Protein AF-A0A4Y8ZWE8-F1 (afdb_monomer_lite)

Sequence (141 aa):
MRASAAELTSARTVDRGRERYLRAIGPHRKTFLDDQVKLNDPGASLFLINTLARDGWNGLLHYYEAEVWRLRGRRGDDAAAANAYAAAIAFPDAPPEAWRAHGYALLRSGRREEGRAALGRYLALAPTAPDAAMVRHTLSQ

Secondary structure (DSSP, 8-state):
----GGGG---------HHHHHHHHGGGHHHHHHHHHHTT-HHHHHHHHHHHGGG---HHHHHHHHHHHHHH--TTHHHHHHHHHHHHTTSTT--HHHHHHHHHHHHHTT-HHHHHHHHHHHHHH-TT-TTHHHHHHHTT-

Organism: NCBI:txid2555898

InterPro domains:
  IPR011990 Tetratricopeptide-like helical domain superfamily [G3DSA:1.25.40.10] (4-137)
  IPR011990 Tetratricopeptide-like helical domain superfamily [SSF48452] (68-134)

Structure (mmCIF, N/CA/C/O backbone):
data_AF-A0A4Y8ZWE8-F1
#
_entry.id   AF-A0A4Y8ZWE8-F1
#
loop_
_atom_site.group_PDB
_atom_site.id
_atom_site.type_symbol
_atom_site.label_atom_id
_atom_site.label_alt_id
_atom_site.label_comp_id
_atom_site.label_asym_id
_atom_site.label_entity_id
_atom_site.label_seq_id
_atom_site.pdbx_PDB_ins_code
_atom_site.Cartn_x
_atom_site.Cartn_y
_atom_site.Cartn_z
_atom_site.occupancy
_atom_site.B_iso_or_equiv
_atom_site.auth_seq_id
_atom_site.auth_comp_id
_atom_site.auth_asym_id
_atom_site.auth_atom_id
_atom_site.pdbx_PDB_model_num
ATOM 1 N N . MET A 1 1 ? 34.411 -15.498 -51.111 1.00 43.12 1 MET A N 1
ATOM 2 C CA . MET A 1 1 ? 33.617 -16.433 -50.287 1.00 43.12 1 MET A CA 1
ATOM 3 C C . MET A 1 1 ? 32.679 -15.596 -49.417 1.00 43.12 1 MET A C 1
ATOM 5 O O . MET A 1 1 ? 33.118 -15.054 -48.415 1.00 43.12 1 MET A O 1
ATOM 9 N N . ARG A 1 2 ? 31.446 -15.332 -49.877 1.00 45.47 2 ARG A N 1
ATOM 10 C CA . ARG A 1 2 ? 30.445 -14.562 -49.115 1.00 45.47 2 ARG A CA 1
ATOM 11 C C . ARG A 1 2 ? 29.604 -15.560 -48.324 1.00 45.47 2 ARG A C 1
ATOM 13 O O . ARG A 1 2 ? 28.763 -16.223 -48.917 1.00 45.47 2 ARG A O 1
ATOM 20 N N . ALA A 1 3 ? 29.862 -15.687 -47.026 1.00 42.28 3 ALA A N 1
ATOM 21 C CA . ALA A 1 3 ? 28.913 -16.332 -46.129 1.00 42.28 3 ALA A CA 1
ATOM 22 C C . ALA A 1 3 ? 27.659 -15.447 -46.059 1.00 42.28 3 ALA A C 1
ATOM 24 O O . ALA A 1 3 ? 27.759 -14.232 -45.869 1.00 42.28 3 ALA A O 1
ATOM 25 N N . SER A 1 4 ? 26.495 -16.038 -46.315 1.00 48.12 4 SER A N 1
ATOM 26 C CA . SER A 1 4 ? 25.213 -15.339 -46.298 1.00 48.12 4 SER A CA 1
ATOM 27 C C . SER A 1 4 ? 24.820 -15.038 -44.852 1.00 48.12 4 SER A C 1
ATOM 29 O O . SER A 1 4 ? 24.896 -15.910 -43.990 1.00 48.12 4 SER A O 1
ATOM 31 N N . ALA A 1 5 ? 24.341 -13.820 -44.590 1.00 48.41 5 ALA A N 1
ATOM 32 C CA . ALA A 1 5 ? 23.855 -13.362 -43.282 1.00 48.41 5 ALA A CA 1
ATOM 33 C C . ALA A 1 5 ? 22.685 -14.198 -42.706 1.00 48.41 5 ALA A C 1
ATOM 35 O O . ALA A 1 5 ? 22.253 -13.961 -41.580 1.00 48.41 5 ALA A O 1
ATOM 36 N N . ALA A 1 6 ? 22.190 -15.184 -43.458 1.00 50.34 6 ALA A N 1
ATOM 37 C CA . ALA A 1 6 ? 21.163 -16.132 -43.045 1.00 50.34 6 ALA A CA 1
ATOM 38 C C . ALA A 1 6 ? 21.670 -17.246 -42.102 1.00 50.34 6 ALA A C 1
ATOM 40 O O . ALA A 1 6 ? 20.859 -17.881 -41.439 1.00 50.34 6 ALA A O 1
ATOM 41 N N . GLU A 1 7 ? 22.983 -17.479 -41.988 1.00 45.91 7 GLU A N 1
ATOM 42 C CA . GLU A 1 7 ? 23.522 -18.561 -41.134 1.00 45.91 7 GLU A CA 1
ATOM 43 C C . GLU A 1 7 ? 23.754 -18.144 -39.667 1.00 45.91 7 GLU A C 1
ATOM 45 O O . GLU A 1 7 ? 24.030 -18.981 -38.811 1.00 45.91 7 GLU A O 1
ATOM 50 N N . LEU A 1 8 ? 23.589 -16.857 -39.336 1.00 50.72 8 LEU A N 1
ATOM 51 C CA . LEU A 1 8 ? 23.764 -16.328 -37.973 1.00 50.72 8 LEU A CA 1
ATOM 52 C C . LEU A 1 8 ? 22.471 -16.278 -37.148 1.00 50.72 8 LEU A C 1
ATOM 54 O O . LEU A 1 8 ? 22.505 -15.918 -35.974 1.00 50.72 8 LEU A O 1
ATOM 58 N N . THR A 1 9 ? 21.332 -16.667 -37.721 1.00 48.69 9 THR A N 1
ATOM 59 C CA . THR A 1 9 ? 20.046 -16.759 -37.013 1.00 48.69 9 THR A CA 1
ATOM 60 C C . THR A 1 9 ? 19.767 -18.190 -36.559 1.00 48.69 9 THR A C 1
ATOM 62 O O . THR A 1 9 ? 18.670 -18.715 -36.728 1.00 48.69 9 THR A O 1
ATOM 65 N N . SER A 1 10 ? 20.736 -18.830 -35.892 1.00 50.12 10 SER A N 1
ATOM 66 C CA . SER A 1 10 ? 20.312 -19.805 -34.889 1.00 50.12 10 SER A CA 1
ATOM 67 C C . SER A 1 10 ? 19.628 -18.986 -33.800 1.00 50.12 10 SER A C 1
ATOM 69 O O . SER A 1 10 ? 20.242 -18.136 -33.153 1.00 50.12 10 SER A O 1
ATOM 71 N N . ALA A 1 11 ? 18.312 -19.148 -33.681 1.00 51.12 11 ALA A N 1
ATOM 72 C CA . ALA A 1 11 ? 17.508 -18.583 -32.612 1.00 51.12 11 ALA A CA 1
ATOM 73 C C . ALA A 1 11 ? 17.939 -19.227 -31.288 1.00 51.12 11 ALA A C 1
ATOM 75 O O . ALA A 1 11 ? 17.238 -20.039 -30.694 1.00 51.12 11 ALA A O 1
ATOM 76 N N . ARG A 1 12 ? 19.142 -18.884 -30.832 1.00 56.38 12 ARG A N 1
ATOM 77 C CA . ARG A 1 12 ? 19.562 -19.073 -29.462 1.00 56.38 12 ARG A CA 1
ATOM 78 C C . ARG A 1 12 ? 18.650 -18.144 -28.686 1.00 56.38 12 ARG A C 1
ATOM 80 O O . ARG A 1 12 ? 18.802 -16.928 -28.759 1.00 56.38 12 ARG A O 1
ATOM 87 N N . THR A 1 13 ? 17.643 -18.705 -28.030 1.00 58.56 13 THR A N 1
ATOM 88 C CA . THR A 1 13 ? 16.844 -18.014 -27.024 1.00 58.56 13 THR A CA 1
ATOM 89 C C . THR A 1 13 ? 17.836 -17.441 -26.024 1.00 58.56 13 THR A C 1
ATOM 91 O O . THR A 1 13 ? 18.376 -18.148 -25.177 1.00 58.56 13 THR A O 1
ATOM 94 N N . VAL A 1 14 ? 18.190 -16.170 -26.211 1.00 62.69 14 VAL A N 1
ATOM 95 C CA . VAL A 1 14 ? 19.088 -15.464 -25.311 1.00 62.69 14 VAL A CA 1
ATOM 96 C C . VAL A 1 14 ? 18.320 -15.357 -24.009 1.00 62.69 14 VAL A C 1
ATOM 98 O O . VAL A 1 14 ? 17.396 -14.550 -23.902 1.00 62.69 14 VAL A O 1
ATOM 101 N N . ASP A 1 15 ? 18.666 -16.203 -23.041 1.00 67.50 15 ASP A N 1
ATOM 102 C CA . ASP A 1 15 ? 18.235 -16.025 -21.664 1.00 67.50 15 ASP A CA 1
ATOM 103 C C . ASP A 1 15 ? 18.723 -14.644 -21.219 1.00 67.50 15 ASP A C 1
ATOM 105 O O . ASP A 1 15 ? 19.902 -14.424 -20.937 1.00 67.50 15 ASP A O 1
ATOM 109 N N . ARG A 1 16 ? 17.802 -13.678 -21.201 1.00 76.69 16 ARG A N 1
ATOM 110 C CA . ARG A 1 16 ? 18.080 -12.304 -20.773 1.00 76.69 16 ARG A CA 1
ATOM 111 C C . ARG A 1 16 ? 18.291 -12.209 -19.258 1.00 76.69 16 ARG A C 1
ATOM 113 O O . ARG A 1 16 ? 18.422 -11.108 -18.734 1.00 76.69 16 ARG A O 1
ATOM 120 N N . GLY A 1 17 ? 18.295 -13.333 -18.536 1.00 86.81 17 GLY A N 1
ATOM 121 C CA . GLY A 1 17 ? 18.528 -13.403 -17.101 1.00 86.81 17 GLY A CA 1
ATOM 122 C C . GLY A 1 17 ? 17.426 -12.742 -16.277 1.00 86.81 17 GLY A C 1
ATOM 123 O O . GLY A 1 17 ? 17.669 -12.402 -15.121 1.00 86.81 17 GLY A O 1
ATOM 124 N N . ARG A 1 18 ? 16.228 -12.533 -16.846 1.00 85.56 18 ARG A N 1
ATOM 125 C CA . ARG A 1 18 ? 15.131 -11.791 -16.200 1.00 85.56 18 ARG A CA 1
ATOM 126 C C . ARG A 1 18 ? 14.730 -12.425 -14.874 1.00 85.56 18 ARG A C 1
ATOM 128 O O . ARG A 1 18 ? 14.611 -11.724 -13.878 1.00 85.56 18 ARG A O 1
ATOM 135 N N . GLU A 1 19 ? 14.561 -13.742 -14.837 1.00 88.00 19 GLU A N 1
ATOM 136 C CA . GLU A 1 19 ? 14.197 -14.451 -13.606 1.00 88.00 19 GLU A CA 1
ATOM 137 C C . GLU A 1 19 ? 15.288 -14.344 -12.539 1.00 88.00 19 GLU A C 1
ATOM 139 O O . GLU A 1 19 ? 14.992 -14.080 -11.373 1.00 88.00 19 GLU A O 1
ATOM 144 N N . ARG A 1 20 ? 16.561 -14.473 -12.942 1.00 91.94 20 ARG A N 1
ATOM 145 C CA . ARG A 1 20 ? 17.715 -14.287 -12.051 1.00 91.94 20 ARG A CA 1
ATOM 146 C C . ARG A 1 20 ? 17.741 -12.871 -11.476 1.00 91.94 20 ARG A C 1
ATOM 148 O O . ARG A 1 20 ? 17.926 -12.709 -10.274 1.00 91.94 20 ARG A O 1
ATOM 155 N N . TYR A 1 21 ? 17.514 -11.864 -12.317 1.00 90.50 21 TYR A N 1
ATOM 156 C CA . TYR A 1 21 ? 17.415 -10.465 -11.906 1.00 90.50 21 TYR A CA 1
ATOM 157 C C . TYR A 1 21 ? 16.256 -10.239 -10.928 1.00 90.50 21 TYR A C 1
ATOM 159 O O . TYR A 1 21 ? 16.463 -9.681 -9.853 1.00 90.50 21 TYR A O 1
ATOM 167 N N . LEU A 1 22 ? 15.050 -10.713 -11.255 1.00 88.88 22 LEU A N 1
ATOM 168 C CA . LEU A 1 22 ? 13.872 -10.551 -10.403 1.00 88.88 22 LEU A CA 1
ATOM 169 C C . LEU A 1 22 ? 14.052 -11.229 -9.042 1.00 88.88 22 LEU A C 1
ATOM 171 O O . LEU A 1 22 ? 13.677 -10.652 -8.023 1.00 88.88 22 LEU A O 1
ATOM 175 N N . ARG A 1 23 ? 14.676 -12.411 -9.014 1.00 92.38 23 ARG A N 1
ATOM 176 C CA . ARG A 1 23 ? 15.011 -13.115 -7.772 1.00 92.38 23 ARG A CA 1
ATOM 177 C C . ARG A 1 23 ? 16.018 -12.335 -6.930 1.00 92.38 23 ARG A C 1
ATOM 179 O O . ARG A 1 23 ? 15.837 -12.237 -5.723 1.00 92.38 23 ARG A O 1
ATOM 186 N N . ALA A 1 24 ? 17.047 -11.770 -7.559 1.00 95.38 24 ALA A N 1
ATOM 187 C CA . ALA A 1 24 ? 18.062 -10.982 -6.867 1.00 95.38 24 ALA A CA 1
ATOM 188 C C . ALA A 1 24 ? 17.500 -9.661 -6.315 1.00 95.38 24 ALA A C 1
ATOM 190 O O . ALA A 1 24 ? 17.834 -9.266 -5.204 1.00 95.38 24 ALA A O 1
ATOM 191 N N . ILE A 1 25 ? 16.625 -8.985 -7.068 1.00 93.50 25 ILE A N 1
ATOM 192 C CA . ILE A 1 25 ? 16.080 -7.679 -6.674 1.00 93.50 25 ILE A CA 1
ATOM 193 C C . ILE A 1 25 ? 14.887 -7.787 -5.715 1.00 93.50 25 ILE A C 1
ATOM 195 O O . ILE A 1 25 ? 14.589 -6.833 -5.001 1.00 93.50 25 ILE A O 1
ATOM 199 N N . GLY A 1 26 ? 14.181 -8.923 -5.713 1.00 91.81 26 GLY A N 1
ATOM 200 C CA . GLY A 1 26 ? 12.946 -9.140 -4.955 1.00 91.81 26 GLY A CA 1
ATOM 201 C C . GLY A 1 26 ? 13.031 -8.713 -3.484 1.00 91.81 26 GLY A C 1
ATOM 202 O O . GLY A 1 26 ? 12.226 -7.875 -3.078 1.00 91.81 26 GLY A O 1
ATOM 203 N N . PRO A 1 27 ? 14.029 -9.188 -2.711 1.00 94.94 27 PRO A N 1
ATOM 204 C CA . PRO A 1 27 ? 14.191 -8.820 -1.301 1.00 94.94 27 PRO A CA 1
ATOM 205 C C . PRO A 1 27 ? 14.389 -7.318 -1.051 1.00 94.94 27 PRO A C 1
ATOM 207 O O . PRO A 1 27 ? 14.023 -6.818 0.007 1.00 94.94 27 PRO A O 1
ATOM 210 N N . HIS A 1 28 ? 14.940 -6.585 -2.022 1.00 96.06 28 HIS A N 1
ATOM 211 C CA . HIS A 1 28 ? 15.243 -5.155 -1.896 1.00 96.06 28 HIS A CA 1
ATOM 212 C C . HIS A 1 28 ? 14.132 -4.248 -2.434 1.00 96.06 28 HIS A C 1
ATOM 214 O O . HIS A 1 28 ? 14.157 -3.037 -2.214 1.00 96.06 28 HIS A O 1
ATOM 220 N N . ARG A 1 29 ? 13.141 -4.816 -3.135 1.00 95.00 29 ARG A N 1
ATOM 221 C CA . ARG A 1 29 ? 12.107 -4.052 -3.844 1.00 95.00 29 ARG A CA 1
ATOM 222 C C . ARG A 1 29 ? 11.335 -3.111 -2.926 1.00 95.00 29 ARG A C 1
ATOM 224 O O . ARG A 1 29 ? 11.100 -1.970 -3.305 1.00 95.00 29 ARG A O 1
ATOM 231 N N . LYS A 1 30 ? 10.983 -3.577 -1.723 1.00 96.31 30 LYS A N 1
ATOM 232 C CA . LYS A 1 30 ? 10.306 -2.752 -0.717 1.00 96.31 30 LYS A CA 1
ATOM 233 C C . LYS A 1 30 ? 11.165 -1.545 -0.333 1.00 96.31 30 LYS A C 1
ATOM 235 O O . LYS A 1 30 ? 10.697 -0.422 -0.437 1.00 96.31 30 LYS A O 1
ATOM 240 N N . THR A 1 31 ? 12.425 -1.766 0.041 1.00 97.44 31 THR A N 1
ATOM 241 C CA . THR A 1 31 ? 13.346 -0.690 0.438 1.00 97.44 31 THR A CA 1
ATOM 242 C C . THR A 1 31 ? 13.518 0.353 -0.665 1.00 97.44 31 THR A C 1
ATOM 244 O O . THR A 1 31 ? 13.424 1.543 -0.394 1.00 97.44 31 THR A O 1
ATOM 247 N N . PHE A 1 32 ? 13.689 -0.069 -1.920 1.00 97.62 32 PHE A N 1
ATOM 248 C CA . PHE A 1 32 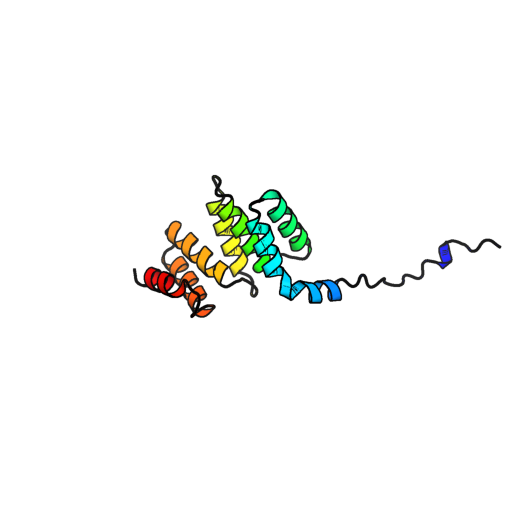? 13.834 0.878 -3.030 1.00 97.62 32 PHE A CA 1
ATOM 249 C C . PHE A 1 32 ? 12.573 1.700 -3.288 1.00 97.62 32 PHE A C 1
ATOM 251 O O . PHE A 1 32 ? 12.673 2.885 -3.593 1.00 97.62 32 PHE A O 1
ATOM 258 N N . LEU A 1 33 ? 11.391 1.097 -3.156 1.00 98.00 33 LEU A N 1
ATOM 259 C CA . LEU A 1 33 ? 10.132 1.828 -3.283 1.00 98.00 33 LEU A CA 1
ATOM 260 C C . LEU A 1 33 ? 9.901 2.770 -2.093 1.00 98.00 33 LEU A C 1
ATOM 262 O O . LEU A 1 33 ? 9.491 3.907 -2.313 1.00 98.00 33 LEU A O 1
ATOM 266 N N . ASP A 1 34 ? 10.225 2.345 -0.864 1.00 97.50 34 ASP A N 1
ATOM 267 C CA . ASP A 1 34 ? 10.216 3.213 0.323 1.00 97.50 34 ASP A CA 1
ATOM 268 C C . ASP A 1 34 ? 11.077 4.458 0.089 1.00 97.50 34 ASP A C 1
ATOM 270 O O . ASP A 1 34 ? 10.625 5.579 0.321 1.00 97.50 34 ASP A O 1
ATOM 274 N N . ASP A 1 35 ? 12.309 4.271 -0.379 1.00 97.81 35 ASP A N 1
ATOM 275 C CA . ASP A 1 35 ? 13.247 5.370 -0.591 1.00 97.81 35 ASP A CA 1
ATOM 276 C C . ASP A 1 35 ? 12.813 6.269 -1.750 1.00 97.81 35 ASP A C 1
ATOM 278 O O . ASP A 1 35 ? 12.831 7.491 -1.605 1.00 97.81 35 ASP A O 1
ATOM 282 N N . GLN A 1 36 ? 12.327 5.692 -2.853 1.00 97.94 36 GLN A N 1
ATOM 283 C CA . GLN A 1 36 ? 11.812 6.464 -3.982 1.00 97.94 36 GLN A CA 1
ATOM 284 C C . GLN A 1 36 ? 10.630 7.353 -3.577 1.00 97.94 36 GLN A C 1
ATOM 286 O O . GLN A 1 36 ? 10.601 8.533 -3.919 1.00 97.94 36 GLN A O 1
ATOM 291 N N . VAL A 1 37 ? 9.669 6.816 -2.822 1.00 97.81 37 VAL A N 1
ATOM 292 C CA . VAL A 1 37 ? 8.502 7.585 -2.369 1.00 97.81 37 VAL A CA 1
ATOM 293 C C . VAL A 1 37 ? 8.908 8.687 -1.381 1.00 97.81 37 VAL A C 1
ATOM 295 O O . VAL A 1 37 ? 8.359 9.790 -1.429 1.00 97.81 37 VAL A O 1
ATOM 298 N N . LYS A 1 38 ? 9.921 8.449 -0.536 1.00 95.94 38 LYS A N 1
ATOM 299 C CA . LYS A 1 38 ? 10.469 9.463 0.387 1.00 95.94 38 LYS A CA 1
ATOM 300 C C . LYS A 1 38 ? 11.161 10.632 -0.311 1.00 95.94 38 LYS A C 1
ATOM 302 O O . LYS A 1 38 ? 11.255 11.695 0.299 1.00 95.94 38 LYS A O 1
ATOM 307 N N . LEU A 1 39 ? 11.600 10.484 -1.565 1.00 96.81 39 LEU A N 1
ATOM 308 C CA . LEU A 1 39 ? 12.109 11.616 -2.352 1.00 96.81 39 LEU A CA 1
ATOM 309 C C . LEU A 1 39 ? 11.028 12.667 -2.642 1.00 96.81 39 LEU A C 1
ATOM 311 O O . LEU A 1 39 ? 11.355 13.758 -3.101 1.00 96.81 39 LEU A O 1
ATOM 315 N N . ASN A 1 40 ? 9.755 12.359 -2.357 1.00 94.56 40 ASN A N 1
ATOM 316 C CA . ASN A 1 40 ? 8.622 13.260 -2.534 1.00 94.56 40 ASN A CA 1
ATOM 317 C C . ASN A 1 40 ? 8.536 13.826 -3.963 1.00 94.56 40 ASN A C 1
ATOM 319 O O . ASN A 1 40 ? 8.177 14.984 -4.178 1.00 94.56 40 ASN A O 1
ATOM 323 N N . ASP A 1 41 ? 8.852 12.977 -4.943 1.00 97.94 41 ASP A N 1
ATOM 324 C CA . ASP A 1 41 ? 8.595 13.200 -6.362 1.00 97.94 41 ASP A CA 1
ATOM 325 C C . ASP A 1 41 ? 7.482 12.241 -6.813 1.00 97.94 41 ASP A C 1
ATOM 327 O O . ASP A 1 41 ? 7.748 11.086 -7.182 1.00 97.94 41 ASP A O 1
ATOM 331 N N . PRO A 1 42 ? 6.209 12.681 -6.766 1.00 97.38 42 PRO A N 1
ATOM 332 C CA . PRO A 1 42 ? 5.089 11.845 -7.168 1.00 97.38 42 PRO A CA 1
ATOM 333 C C . PRO A 1 42 ? 5.175 11.401 -8.628 1.00 97.38 42 PRO A C 1
ATOM 335 O O . PRO A 1 42 ? 4.779 10.283 -8.943 1.00 97.38 42 PRO A O 1
ATOM 338 N N . GLY A 1 43 ? 5.694 12.251 -9.521 1.00 97.88 43 GLY A N 1
ATOM 339 C CA . GLY A 1 43 ? 5.772 11.951 -10.949 1.00 97.88 43 GLY A CA 1
ATOM 340 C C . GLY A 1 43 ? 6.731 10.799 -11.222 1.00 97.88 43 GLY A C 1
ATOM 341 O O . GLY A 1 43 ? 6.343 9.806 -11.842 1.00 97.88 43 GLY A O 1
ATOM 342 N N . ALA A 1 44 ? 7.953 10.893 -10.695 1.00 98.12 44 ALA A N 1
ATOM 343 C CA . ALA A 1 44 ? 8.949 9.835 -10.831 1.00 98.12 44 ALA A CA 1
ATOM 344 C C . ALA A 1 44 ? 8.513 8.541 -10.129 1.00 98.12 44 ALA A C 1
ATOM 346 O O . ALA A 1 44 ? 8.666 7.451 -10.684 1.00 98.12 44 A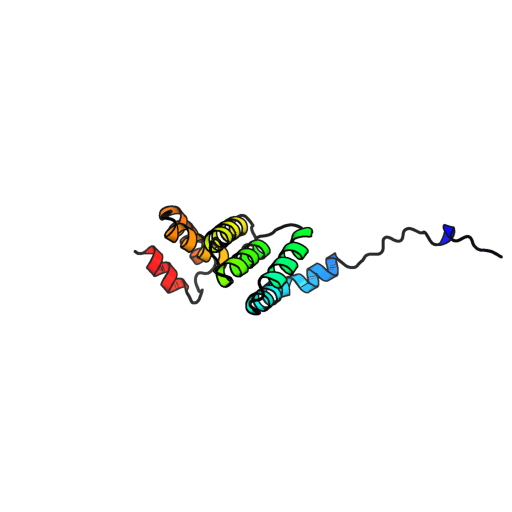LA A O 1
ATOM 347 N N . SER A 1 45 ? 7.927 8.648 -8.932 1.00 98.50 45 SER A N 1
ATOM 348 C CA . SER A 1 45 ? 7.451 7.485 -8.173 1.00 98.50 45 SER A CA 1
ATOM 349 C C . SER A 1 45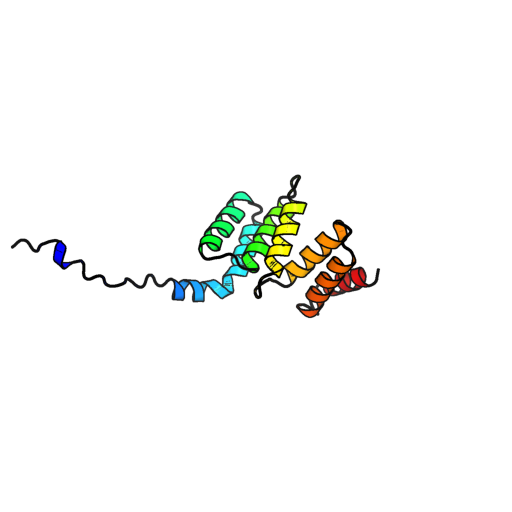 ? 6.359 6.724 -8.926 1.00 98.50 45 SER A C 1
ATOM 351 O O . SER A 1 45 ? 6.467 5.512 -9.112 1.0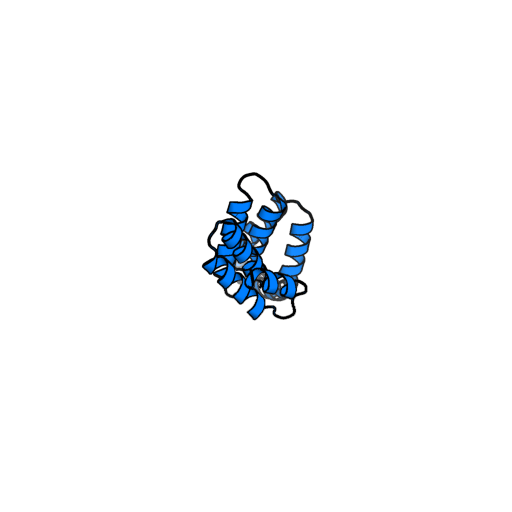0 98.50 45 SER A O 1
ATOM 353 N N . LEU A 1 46 ? 5.344 7.425 -9.441 1.00 98.38 46 LEU A N 1
ATOM 354 C CA . LEU A 1 46 ? 4.272 6.800 -10.220 1.00 98.38 46 LEU A CA 1
ATOM 355 C C . LEU A 1 46 ? 4.781 6.235 -11.536 1.00 98.38 46 LEU A C 1
ATOM 357 O O . LEU A 1 46 ? 4.330 5.169 -11.943 1.00 98.38 46 LEU A O 1
ATOM 361 N N . PHE A 1 47 ? 5.713 6.915 -12.204 1.00 98.44 47 PHE A N 1
ATOM 362 C CA . PHE A 1 47 ? 6.319 6.388 -13.421 1.00 98.44 47 PHE A CA 1
ATOM 363 C C . PHE A 1 47 ? 7.024 5.050 -13.161 1.00 98.44 47 PHE A C 1
ATOM 365 O O . PHE A 1 47 ? 6.808 4.089 -13.904 1.00 98.44 47 PHE A O 1
ATOM 372 N N . LEU A 1 48 ? 7.820 4.960 -12.089 1.00 98.00 48 LEU A N 1
ATOM 373 C CA . LEU A 1 48 ? 8.495 3.723 -11.702 1.00 98.00 48 LEU A CA 1
ATOM 374 C C . LEU A 1 48 ? 7.487 2.622 -11.347 1.00 98.00 48 LEU A C 1
ATOM 376 O O . LEU A 1 48 ? 7.581 1.521 -11.889 1.00 98.00 48 LEU A O 1
ATOM 380 N N . ILE A 1 49 ? 6.506 2.921 -10.490 1.00 98.44 49 ILE A N 1
ATOM 381 C CA . ILE A 1 49 ? 5.474 1.964 -10.058 1.00 98.44 49 ILE A CA 1
ATOM 382 C C . ILE A 1 49 ? 4.695 1.424 -11.261 1.00 98.44 49 ILE A C 1
ATOM 384 O O . ILE A 1 49 ? 4.611 0.211 -11.434 1.00 98.44 49 ILE A O 1
ATOM 388 N N . ASN A 1 50 ? 4.206 2.299 -12.144 1.00 98.31 50 ASN A N 1
ATOM 389 C CA . ASN A 1 50 ? 3.479 1.889 -13.348 1.00 98.31 50 ASN A CA 1
ATOM 390 C C . ASN A 1 50 ? 4.361 1.098 -14.321 1.00 98.31 50 ASN A C 1
ATOM 392 O O . ASN A 1 50 ? 3.876 0.202 -15.006 1.00 98.31 50 ASN A O 1
ATOM 396 N N . THR A 1 51 ? 5.660 1.404 -14.389 1.00 97.19 51 THR A N 1
ATOM 397 C CA . THR A 1 51 ? 6.602 0.638 -15.213 1.00 97.19 51 THR A CA 1
ATOM 398 C C . THR A 1 51 ? 6.791 -0.775 -14.668 1.00 97.19 51 THR A C 1
ATOM 400 O O . THR A 1 51 ? 6.756 -1.723 -15.450 1.00 97.19 51 THR A O 1
ATOM 403 N N . LEU A 1 52 ? 6.930 -0.935 -13.348 1.00 95.56 52 LEU A N 1
ATOM 404 C CA . LEU A 1 52 ? 6.988 -2.249 -12.698 1.00 95.56 52 LEU A CA 1
ATOM 405 C C . LEU A 1 52 ? 5.668 -3.016 -12.858 1.00 95.56 52 LEU A C 1
ATOM 407 O O . LEU A 1 52 ? 5.687 -4.213 -13.127 1.00 95.56 52 LEU A O 1
ATOM 411 N N . ALA A 1 53 ? 4.534 -2.320 -12.766 1.00 97.12 53 ALA A N 1
ATOM 412 C CA . ALA A 1 53 ? 3.203 -2.903 -12.912 1.00 97.12 53 ALA A CA 1
ATOM 413 C C . ALA A 1 53 ? 2.893 -3.412 -14.332 1.00 97.12 53 ALA A C 1
ATOM 415 O O . ALA A 1 53 ? 1.918 -4.141 -14.513 1.00 97.12 53 ALA A O 1
ATOM 416 N N . ARG A 1 54 ? 3.721 -3.102 -15.344 1.00 95.50 54 ARG A N 1
ATOM 417 C CA . ARG A 1 54 ? 3.615 -3.722 -16.683 1.00 95.50 54 ARG A CA 1
ATOM 418 C C . ARG A 1 54 ? 3.783 -5.240 -16.640 1.00 95.50 54 ARG A C 1
ATOM 420 O O . ARG A 1 54 ? 3.251 -5.926 -17.505 1.00 95.50 54 ARG A O 1
ATOM 427 N N . ASP A 1 55 ? 4.483 -5.745 -15.628 1.00 90.50 55 ASP A N 1
ATOM 428 C CA . ASP A 1 55 ? 4.629 -7.177 -15.359 1.00 90.50 55 ASP A CA 1
ATOM 429 C C . ASP A 1 55 ? 3.466 -7.755 -14.526 1.00 90.50 55 ASP A C 1
ATOM 431 O O . ASP A 1 55 ? 3.467 -8.942 -14.203 1.00 90.50 55 ASP A O 1
ATOM 435 N N . GLY A 1 56 ? 2.48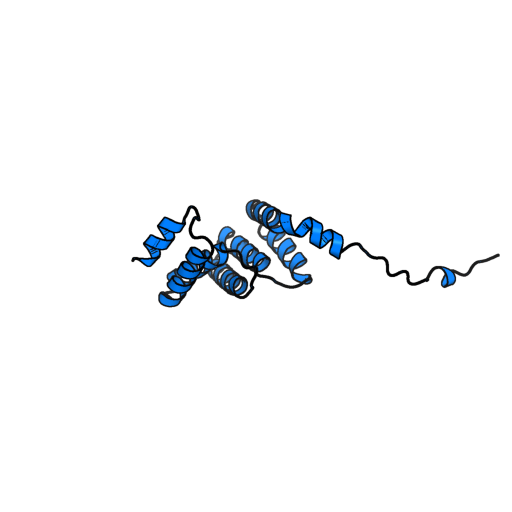0 -6.924 -14.182 1.00 95.62 56 GLY A N 1
ATOM 436 C CA . GLY A 1 56 ? 1.351 -7.245 -13.320 1.00 95.62 56 GLY A CA 1
ATOM 437 C C . GLY A 1 56 ? 1.342 -6.398 -12.049 1.00 95.62 56 GLY A C 1
ATOM 438 O O . GLY A 1 56 ? 2.374 -6.171 -11.415 1.00 95.62 56 GLY A O 1
ATOM 439 N N . TRP A 1 57 ? 0.149 -5.947 -11.665 1.00 98.00 57 TRP A N 1
ATOM 440 C CA . TRP A 1 57 ? -0.072 -5.329 -10.363 1.00 98.00 57 TRP A CA 1
ATOM 441 C C . TRP A 1 57 ? -0.013 -6.367 -9.242 1.00 98.00 57 TRP A C 1
ATOM 443 O O . TRP A 1 57 ? -0.390 -7.526 -9.424 1.00 98.00 57 TRP A O 1
ATOM 453 N N . ASN A 1 58 ? 0.451 -5.929 -8.076 1.00 97.88 58 ASN A N 1
ATOM 454 C CA . ASN A 1 58 ? 0.458 -6.706 -6.845 1.00 97.88 58 ASN A CA 1
ATOM 455 C C . ASN A 1 58 ? 0.194 -5.793 -5.636 1.00 97.88 58 ASN A C 1
ATOM 457 O O . ASN A 1 58 ? 0.093 -4.567 -5.777 1.00 97.88 58 ASN A O 1
ATOM 461 N N . GLY A 1 59 ? 0.085 -6.382 -4.445 1.00 98.38 59 GLY A N 1
ATOM 462 C CA . GLY A 1 59 ? -0.252 -5.655 -3.224 1.00 98.38 59 GLY A CA 1
ATOM 463 C C . GLY A 1 59 ? 0.789 -4.602 -2.862 1.00 98.38 59 GLY A C 1
ATOM 464 O O . GLY A 1 59 ? 0.435 -3.494 -2.457 1.00 98.38 59 GLY A O 1
ATOM 465 N N . LEU A 1 60 ? 2.074 -4.909 -3.068 1.00 98.06 60 LEU A N 1
ATOM 466 C CA . LEU A 1 60 ? 3.163 -3.977 -2.784 1.00 98.06 60 LEU A CA 1
ATOM 467 C C . LEU A 1 60 ? 3.105 -2.727 -3.676 1.00 98.06 60 LEU A C 1
ATOM 469 O O . LEU A 1 60 ? 3.257 -1.612 -3.179 1.00 98.06 60 LEU A O 1
ATOM 473 N N . LEU A 1 61 ? 2.875 -2.891 -4.981 1.00 98.62 61 LEU A N 1
ATOM 474 C CA . LEU A 1 61 ? 2.820 -1.773 -5.926 1.00 98.62 61 LEU A CA 1
ATOM 475 C C . LEU A 1 61 ? 1.610 -0.870 -5.669 1.00 98.62 61 LEU A C 1
ATOM 477 O O . LEU A 1 61 ? 1.773 0.348 -5.643 1.00 98.62 61 LEU A O 1
ATOM 481 N N . HIS A 1 62 ? 0.431 -1.440 -5.408 1.00 98.81 62 HIS A N 1
ATOM 482 C CA . HIS A 1 62 ? -0.747 -0.650 -5.038 1.00 98.81 62 HIS A CA 1
ATOM 483 C C . HIS A 1 62 ? -0.572 0.083 -3.704 1.00 98.81 62 HIS A C 1
ATOM 485 O O . HIS A 1 62 ? -1.020 1.219 -3.562 1.00 98.81 62 HIS A O 1
ATOM 491 N N . TYR A 1 63 ? 0.119 -0.523 -2.733 1.00 98.81 63 TYR A N 1
ATOM 492 C CA . TYR A 1 63 ? 0.449 0.163 -1.485 1.00 98.81 63 TYR A CA 1
ATOM 493 C C . TYR A 1 63 ? 1.316 1.402 -1.739 1.00 98.81 63 TYR A C 1
ATOM 495 O O . TYR A 1 63 ? 0.991 2.482 -1.252 1.00 98.81 63 TYR A O 1
ATOM 503 N N . TYR A 1 64 ? 2.381 1.286 -2.536 1.00 98.75 64 TYR A N 1
ATOM 504 C CA . TYR A 1 64 ? 3.225 2.447 -2.833 1.00 98.75 64 TYR A CA 1
ATOM 505 C C . TYR A 1 64 ? 2.544 3.480 -3.727 1.00 98.75 64 TYR A C 1
ATOM 507 O O . TYR A 1 64 ? 2.784 4.670 -3.552 1.00 98.75 64 TYR A O 1
ATOM 515 N N . GLU A 1 65 ? 1.662 3.063 -4.636 1.00 98.81 65 GLU A N 1
ATOM 516 C CA . GLU A 1 65 ? 0.799 3.989 -5.372 1.00 98.81 65 GLU A CA 1
ATOM 517 C C . GLU A 1 65 ? -0.055 4.822 -4.403 1.00 98.81 65 GLU A C 1
ATOM 519 O O . GLU A 1 65 ? -0.100 6.050 -4.504 1.00 98.81 65 GLU A O 1
ATOM 524 N N . ALA A 1 66 ? -0.664 4.170 -3.409 1.00 98.75 66 ALA A N 1
ATOM 525 C CA . ALA A 1 66 ? -1.441 4.840 -2.375 1.00 98.75 66 ALA A CA 1
ATOM 526 C C . ALA A 1 66 ? -0.593 5.803 -1.530 1.00 98.75 66 ALA A C 1
ATOM 528 O O . ALA A 1 66 ? -1.030 6.924 -1.267 1.00 98.75 66 ALA A O 1
ATOM 529 N N . GLU A 1 67 ? 0.624 5.406 -1.143 1.00 98.69 67 GLU A N 1
ATOM 530 C CA . GLU A 1 67 ? 1.546 6.274 -0.401 1.00 98.69 67 GLU A CA 1
ATOM 531 C C . GLU A 1 67 ? 1.930 7.527 -1.199 1.00 98.69 67 GLU A C 1
ATOM 533 O O . GLU A 1 67 ? 1.986 8.615 -0.623 1.00 98.69 67 GLU A O 1
ATOM 538 N N . VAL A 1 68 ? 2.129 7.413 -2.518 1.00 98.69 68 VAL A N 1
ATOM 5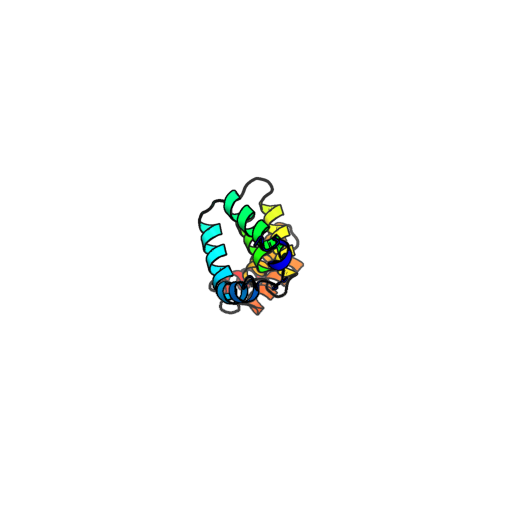39 C CA . VAL A 1 68 ? 2.401 8.580 -3.369 1.00 98.69 68 VAL A CA 1
ATOM 540 C C . VAL A 1 68 ? 1.226 9.556 -3.350 1.00 98.69 68 VAL A C 1
ATOM 542 O O . VAL A 1 68 ? 1.435 10.758 -3.168 1.00 98.69 68 VAL A O 1
ATOM 545 N N . TRP A 1 69 ? -0.008 9.068 -3.496 1.00 98.56 69 TRP A N 1
ATOM 546 C CA . TRP A 1 69 ? -1.197 9.920 -3.410 1.00 98.56 69 TRP A CA 1
ATOM 547 C C . TRP A 1 69 ? -1.340 10.552 -2.025 1.00 98.56 69 TRP A C 1
ATOM 549 O O . TRP A 1 69 ? -1.495 11.769 -1.915 1.00 98.56 69 TRP A O 1
ATOM 559 N N . ARG A 1 70 ? -1.188 9.756 -0.962 1.00 97.94 70 ARG A N 1
ATOM 560 C CA . ARG A 1 70 ? -1.281 10.225 0.424 1.00 97.94 70 ARG A CA 1
ATOM 561 C C . ARG A 1 70 ? -0.276 11.340 0.724 1.00 97.94 70 ARG A C 1
ATOM 563 O O . ARG A 1 70 ? -0.631 12.304 1.396 1.00 97.94 70 ARG A O 1
ATOM 570 N N . LEU A 1 71 ? 0.968 11.212 0.260 1.00 97.31 71 LEU A N 1
ATOM 571 C CA . LEU A 1 71 ? 2.011 12.218 0.484 1.00 97.31 71 LEU A CA 1
ATOM 572 C C . LEU A 1 71 ? 1.832 13.457 -0.398 1.00 97.31 71 LEU A C 1
ATOM 574 O O . LEU A 1 71 ? 2.132 14.563 0.048 1.00 97.31 71 LEU A O 1
ATOM 578 N N . ARG A 1 72 ? 1.316 13.296 -1.623 1.00 97.25 72 ARG A N 1
ATOM 579 C CA . ARG A 1 72 ? 1.054 14.423 -2.527 1.00 97.25 72 ARG A CA 1
ATOM 580 C C . ARG A 1 72 ? -0.076 15.325 -2.023 1.00 97.25 72 ARG A C 1
ATOM 582 O O . ARG A 1 72 ? 0.017 16.541 -2.194 1.00 97.25 72 ARG A O 1
ATOM 589 N N . GLY A 1 73 ? -1.120 14.751 -1.422 1.00 96.56 73 GLY A N 1
ATOM 590 C CA . GLY A 1 73 ? -2.125 15.476 -0.636 1.00 96.56 73 GLY A CA 1
ATOM 591 C C . GLY A 1 73 ? -2.910 16.565 -1.381 1.00 96.56 73 GLY A C 1
ATOM 592 O O . GLY A 1 73 ? -3.388 17.515 -0.759 1.00 96.56 73 GLY A O 1
ATOM 593 N N . ARG A 1 74 ? -3.040 16.487 -2.711 1.00 97.50 74 ARG A N 1
ATOM 594 C CA . ARG A 1 74 ? -3.868 17.423 -3.492 1.00 97.50 74 ARG A CA 1
ATOM 595 C C . ARG A 1 74 ? -5.344 17.041 -3.398 1.00 97.50 74 ARG A C 1
ATOM 597 O O . ARG A 1 74 ? -5.707 15.935 -3.008 1.00 97.50 74 ARG A O 1
ATOM 604 N N . ARG A 1 75 ? -6.226 17.952 -3.821 1.00 97.38 75 ARG A N 1
ATOM 605 C CA . ARG A 1 75 ? -7.667 17.673 -3.912 1.00 97.38 75 ARG A CA 1
ATOM 606 C C . ARG A 1 75 ? -7.911 16.400 -4.736 1.00 97.38 75 ARG A C 1
ATOM 608 O O . ARG A 1 75 ? -7.552 16.352 -5.907 1.00 97.38 75 ARG A O 1
ATOM 615 N N . GLY A 1 76 ? -8.565 15.416 -4.122 1.00 96.50 76 GLY A N 1
ATOM 616 C CA . GLY A 1 76 ? -8.876 14.117 -4.730 1.00 96.50 76 GLY A CA 1
ATOM 617 C C . GLY A 1 76 ? -7.871 13.006 -4.409 1.00 96.50 76 GLY A C 1
ATOM 618 O O . GLY A 1 76 ? -8.224 11.834 -4.540 1.00 96.50 76 GLY A O 1
ATOM 619 N N . ASP A 1 77 ? -6.677 13.337 -3.915 1.00 97.75 77 ASP A N 1
ATOM 620 C CA . ASP A 1 77 ? -5.647 12.339 -3.612 1.00 97.75 77 ASP A CA 1
ATOM 621 C C . ASP A 1 77 ? -6.040 11.432 -2.447 1.00 97.75 77 ASP A C 1
ATOM 623 O O . ASP A 1 77 ? -5.710 10.253 -2.468 1.00 97.75 77 ASP A O 1
ATOM 627 N N . ASP A 1 78 ? -6.813 11.927 -1.479 1.00 97.00 78 ASP A N 1
ATOM 628 C CA . ASP A 1 78 ? -7.325 11.095 -0.385 1.00 97.00 78 ASP A CA 1
ATOM 629 C C . ASP A 1 78 ? -8.196 9.940 -0.895 1.00 97.00 78 ASP A C 1
ATOM 631 O O . ASP A 1 78 ? -8.104 8.816 -0.397 1.00 97.00 78 ASP A O 1
ATOM 635 N N . ALA A 1 79 ? -9.027 10.203 -1.910 1.00 97.81 79 ALA A N 1
ATOM 636 C CA . ALA A 1 79 ? -9.863 9.184 -2.535 1.00 97.81 79 ALA A CA 1
ATOM 637 C C . ALA A 1 79 ? -9.023 8.225 -3.390 1.00 97.81 79 ALA A C 1
ATOM 639 O O . ALA A 1 79 ? -9.232 7.014 -3.339 1.00 97.81 79 ALA A O 1
ATOM 640 N N . ALA A 1 80 ? -8.039 8.747 -4.131 1.00 98.38 80 ALA A N 1
ATOM 641 C CA . ALA A 1 80 ? -7.108 7.927 -4.905 1.00 98.38 80 ALA A CA 1
ATOM 642 C C . ALA A 1 80 ? -6.282 6.995 -4.001 1.00 98.38 80 ALA A C 1
ATOM 644 O O . ALA A 1 80 ? -6.196 5.798 -4.267 1.00 98.38 80 ALA A O 1
ATOM 645 N N . ALA A 1 81 ? -5.751 7.514 -2.890 1.00 98.69 81 ALA A N 1
ATOM 646 C CA . ALA A 1 81 ? -5.035 6.741 -1.884 1.00 98.69 81 ALA A CA 1
ATOM 647 C C . ALA A 1 81 ? -5.935 5.664 -1.267 1.00 98.69 81 ALA A C 1
ATOM 649 O O . ALA A 1 81 ? -5.548 4.501 -1.210 1.00 98.69 81 ALA A O 1
ATOM 650 N N . ALA A 1 82 ? -7.159 6.017 -0.855 1.00 98.62 82 ALA A N 1
ATOM 651 C CA . ALA A 1 82 ? -8.111 5.061 -0.288 1.00 98.62 82 ALA A CA 1
ATOM 652 C C . ALA A 1 82 ? -8.419 3.898 -1.248 1.00 98.62 82 ALA A C 1
ATOM 654 O O . ALA A 1 82 ? -8.417 2.739 -0.824 1.00 98.62 82 ALA A O 1
ATOM 655 N N . ASN A 1 83 ? -8.630 4.199 -2.533 1.00 98.69 83 ASN A N 1
ATOM 656 C CA . ASN A 1 83 ? -8.863 3.193 -3.568 1.00 98.69 83 ASN A CA 1
ATOM 657 C C . ASN A 1 83 ? -7.633 2.304 -3.787 1.00 98.69 83 ASN A C 1
ATOM 659 O O . ASN A 1 83 ? -7.771 1.086 -3.866 1.00 98.69 83 ASN A O 1
ATOM 663 N N . ALA A 1 84 ? -6.434 2.885 -3.831 1.00 98.81 84 ALA A N 1
ATOM 664 C CA . ALA A 1 84 ? -5.198 2.132 -4.005 1.00 98.81 84 ALA A CA 1
ATOM 665 C C . ALA A 1 84 ? -4.877 1.242 -2.785 1.00 98.81 84 ALA A C 1
ATOM 667 O O . ALA A 1 84 ? -4.507 0.085 -2.963 1.00 98.81 84 ALA A O 1
ATOM 668 N N . TYR A 1 85 ? -5.122 1.689 -1.544 1.00 98.88 85 TYR A N 1
ATOM 669 C CA . TYR A 1 85 ? -5.014 0.806 -0.371 1.00 98.88 85 TYR A CA 1
ATOM 670 C C . TYR A 1 85 ? -6.030 -0.340 -0.413 1.00 98.88 85 TYR A C 1
ATOM 672 O O . TYR A 1 85 ? -5.687 -1.466 -0.056 1.00 98.88 85 TYR A O 1
ATOM 680 N N . ALA A 1 86 ? -7.264 -0.074 -0.855 1.00 98.75 86 ALA A N 1
ATOM 681 C CA . ALA A 1 86 ? -8.278 -1.113 -1.029 1.00 98.75 86 ALA A CA 1
ATOM 682 C C . ALA A 1 86 ? -7.854 -2.144 -2.091 1.00 98.75 86 ALA A C 1
ATOM 684 O O . ALA A 1 86 ? -8.008 -3.345 -1.880 1.00 98.75 86 ALA A O 1
ATOM 685 N N . ALA A 1 87 ? -7.270 -1.686 -3.202 1.00 98.81 87 ALA A N 1
ATOM 686 C CA . ALA A 1 87 ? -6.703 -2.562 -4.221 1.00 98.81 87 ALA A CA 1
ATOM 687 C C . ALA A 1 87 ? -5.523 -3.376 -3.671 1.00 98.81 87 ALA A C 1
ATOM 689 O O . ALA A 1 87 ? -5.450 -4.574 -3.918 1.00 98.81 87 ALA A O 1
ATOM 690 N N . ALA A 1 88 ? -4.642 -2.764 -2.873 1.00 98.88 88 ALA A N 1
ATOM 691 C CA . ALA A 1 88 ? -3.485 -3.438 -2.290 1.00 98.88 88 ALA A CA 1
ATOM 692 C C . ALA A 1 88 ? -3.890 -4.651 -1.447 1.00 98.88 88 ALA A C 1
ATOM 694 O O . ALA A 1 88 ? -3.369 -5.741 -1.664 1.00 98.88 88 ALA A O 1
ATOM 695 N N . ILE A 1 89 ? -4.851 -4.487 -0.532 1.00 98.69 89 ILE A N 1
ATOM 696 C CA . ILE A 1 89 ? -5.273 -5.556 0.390 1.00 98.69 89 ILE A CA 1
ATOM 697 C C . ILE A 1 89 ? -6.004 -6.723 -0.292 1.00 98.69 89 ILE A C 1
ATOM 699 O O . ILE A 1 89 ? -6.222 -7.753 0.345 1.00 98.69 89 ILE A O 1
ATOM 703 N N . ALA A 1 90 ? -6.365 -6.588 -1.573 1.00 98.44 90 ALA A N 1
ATOM 704 C CA . ALA A 1 90 ? -6.909 -7.685 -2.370 1.00 98.44 90 ALA A CA 1
ATOM 705 C C . ALA A 1 90 ? -5.835 -8.714 -2.777 1.00 98.44 90 ALA A C 1
ATOM 707 O O . ALA A 1 90 ? -6.178 -9.805 -3.234 1.00 98.44 90 ALA A O 1
ATOM 708 N N . PHE A 1 91 ? -4.548 -8.393 -2.604 1.00 98.50 91 PHE A N 1
ATOM 709 C CA . PHE A 1 91 ? -3.436 -9.271 -2.956 1.00 98.50 91 PHE A CA 1
ATOM 710 C C . PHE A 1 91 ? -2.794 -9.935 -1.725 1.00 98.50 91 PHE A C 1
ATOM 712 O O . PHE A 1 91 ? -2.698 -9.316 -0.662 1.00 98.50 91 PHE A O 1
ATOM 719 N N . PRO A 1 92 ? -2.278 -11.175 -1.854 1.00 96.94 92 PRO A N 1
ATOM 720 C CA . PRO A 1 92 ? -1.612 -11.875 -0.752 1.00 96.94 92 PRO A CA 1
ATOM 721 C C . PRO A 1 92 ? -0.315 -11.216 -0.264 1.00 96.94 92 PRO A C 1
ATOM 723 O O . PRO A 1 92 ? 0.069 -11.418 0.885 1.00 96.94 92 PRO A O 1
ATOM 726 N N . ASP A 1 93 ? 0.370 -10.457 -1.124 1.00 95.75 93 ASP A N 1
ATOM 727 C CA . ASP A 1 93 ? 1.642 -9.788 -0.827 1.00 95.75 93 ASP A CA 1
ATOM 728 C C . ASP A 1 93 ? 1.468 -8.348 -0.315 1.00 95.75 93 ASP A C 1
ATOM 730 O O . ASP A 1 93 ? 2.438 -7.592 -0.236 1.00 95.75 93 ASP A O 1
ATOM 734 N N . ALA A 1 94 ? 0.239 -7.955 0.038 1.00 97.75 94 ALA A N 1
ATOM 735 C CA . ALA A 1 94 ? -0.036 -6.654 0.628 1.00 97.75 94 ALA A CA 1
ATOM 736 C C . ALA A 1 94 ? 0.761 -6.461 1.932 1.00 97.75 94 ALA A C 1
ATOM 738 O O . ALA A 1 94 ? 0.669 -7.301 2.837 1.00 97.75 94 ALA A O 1
ATOM 739 N N . PRO A 1 95 ? 1.497 -5.346 2.086 1.00 97.88 95 PRO A N 1
ATOM 740 C CA . PRO A 1 95 ? 2.146 -5.044 3.353 1.00 97.88 95 PRO A CA 1
ATOM 741 C C . PRO A 1 95 ? 1.086 -4.812 4.448 1.00 97.88 95 PRO A C 1
ATOM 743 O O . PRO A 1 95 ? 0.019 -4.258 4.154 1.00 97.88 95 PRO A O 1
ATOM 746 N N . PRO A 1 96 ? 1.338 -5.195 5.717 1.00 98.31 96 PRO A N 1
ATOM 747 C CA . PRO A 1 96 ? 0.396 -4.965 6.816 1.00 98.31 96 PRO A CA 1
ATOM 748 C C . PRO A 1 96 ? -0.077 -3.508 6.910 1.00 98.31 96 PRO A C 1
ATOM 750 O O . PRO A 1 96 ? -1.249 -3.240 7.170 1.00 98.31 96 PRO A O 1
ATOM 753 N N . GLU A 1 97 ? 0.806 -2.555 6.625 1.00 98.31 97 GLU A N 1
ATOM 754 C CA . GLU A 1 97 ? 0.532 -1.122 6.638 1.00 98.31 97 GLU A CA 1
ATOM 755 C C . GLU A 1 97 ? -0.598 -0.716 5.677 1.00 98.31 97 GLU A C 1
ATOM 757 O O . GLU A 1 97 ? -1.315 0.244 5.971 1.00 98.31 97 GLU A O 1
ATOM 762 N N . ALA A 1 98 ? -0.823 -1.465 4.589 1.00 98.69 98 ALA A N 1
ATOM 763 C CA . ALA A 1 98 ? -1.949 -1.245 3.682 1.00 98.69 98 ALA A CA 1
ATOM 764 C C . ALA A 1 98 ? -3.297 -1.469 4.384 1.00 98.69 98 ALA A C 1
ATOM 766 O O . ALA A 1 98 ? -4.213 -0.663 4.224 1.00 98.69 98 ALA A O 1
ATOM 767 N N . TRP A 1 99 ? -3.407 -2.504 5.227 1.00 98.81 99 TRP A N 1
ATOM 768 C CA . TRP A 1 99 ? -4.610 -2.769 6.027 1.00 98.81 99 TRP A CA 1
ATOM 769 C C . TRP A 1 99 ? -4.882 -1.651 7.027 1.00 98.81 99 TRP A C 1
ATOM 771 O O . TRP A 1 99 ? -6.024 -1.221 7.190 1.00 98.81 99 TRP A O 1
ATOM 781 N N . ARG A 1 100 ? -3.822 -1.135 7.658 1.00 98.75 100 ARG A N 1
ATOM 782 C CA . ARG A 1 100 ? -3.923 -0.002 8.579 1.00 98.75 100 ARG A CA 1
ATOM 783 C C . ARG A 1 100 ? -4.435 1.250 7.868 1.00 98.75 100 ARG A C 1
ATOM 785 O O . ARG A 1 100 ? -5.391 1.878 8.323 1.00 98.75 100 ARG A O 1
ATOM 792 N N . ALA A 1 101 ? -3.810 1.609 6.749 1.00 98.56 101 ALA A N 1
ATOM 793 C CA . ALA A 1 101 ? -4.169 2.798 5.989 1.00 98.56 101 ALA A CA 1
ATOM 794 C C . ALA A 1 101 ? -5.584 2.697 5.391 1.00 98.56 101 ALA A C 1
ATOM 796 O O . ALA A 1 101 ? -6.357 3.654 5.487 1.00 98.56 101 ALA A O 1
ATOM 797 N N . HIS A 1 102 ? -5.955 1.522 4.870 1.00 98.81 102 HIS A N 1
ATOM 798 C CA . HIS A 1 102 ? -7.310 1.227 4.407 1.00 98.81 102 HIS A CA 1
ATOM 799 C C . HIS A 1 102 ? -8.340 1.370 5.534 1.00 98.81 102 HIS A C 1
ATOM 801 O O . HIS A 1 102 ? -9.345 2.060 5.364 1.00 98.81 102 HIS A O 1
ATOM 807 N N . GLY A 1 103 ? -8.062 0.799 6.710 1.00 98.56 103 GLY A N 1
ATOM 808 C CA . GLY A 1 103 ? -8.936 0.907 7.875 1.00 98.56 103 GLY A CA 1
ATOM 809 C C . GLY A 1 103 ? -9.190 2.357 8.278 1.00 98.56 103 GLY A C 1
ATOM 810 O O . GLY A 1 103 ? -10.339 2.773 8.412 1.00 98.56 103 GLY A O 1
ATOM 811 N N . TYR A 1 104 ? -8.140 3.176 8.368 1.00 98.50 104 TYR A N 1
ATOM 812 C CA . TYR A 1 104 ? -8.304 4.602 8.656 1.00 98.50 104 TYR A CA 1
ATOM 813 C C . TYR A 1 104 ? -9.053 5.365 7.554 1.00 98.50 104 TYR A C 1
ATOM 815 O O . TYR A 1 104 ? -9.832 6.265 7.871 1.00 98.50 104 TYR A O 1
ATOM 823 N N . ALA A 1 105 ? -8.849 5.029 6.277 1.00 98.12 105 ALA A N 1
ATOM 824 C CA . ALA A 1 105 ? -9.605 5.631 5.178 1.00 98.12 105 ALA A CA 1
ATOM 825 C C . ALA A 1 105 ? -11.106 5.310 5.279 1.00 98.12 105 ALA A C 1
ATOM 827 O O . ALA A 1 105 ? -11.940 6.209 5.158 1.00 98.12 105 ALA A O 1
ATOM 828 N N . LEU A 1 106 ? -11.450 4.058 5.595 1.00 98.44 106 LEU A N 1
ATOM 829 C CA . LEU A 1 106 ? -12.828 3.630 5.824 1.00 98.44 106 LEU A CA 1
ATOM 830 C C . LEU A 1 106 ? -13.471 4.366 7.002 1.00 98.44 106 LEU A C 1
ATOM 832 O O . LEU A 1 106 ? -14.570 4.903 6.848 1.00 98.44 106 LEU A O 1
ATOM 836 N N . LEU A 1 107 ? -12.769 4.481 8.136 1.00 98.00 107 LEU A N 1
ATOM 837 C CA . LEU A 1 107 ? -13.260 5.229 9.297 1.00 98.00 107 LEU A CA 1
ATOM 838 C C . LEU A 1 107 ? -13.554 6.695 8.952 1.00 98.00 107 LEU A C 1
ATOM 840 O O . LEU A 1 107 ? -14.622 7.197 9.301 1.00 98.00 107 LEU A O 1
ATOM 844 N N . ARG A 1 108 ? -12.655 7.367 8.215 1.00 95.94 108 ARG A N 1
ATOM 845 C CA . ARG A 1 108 ? -12.875 8.752 7.753 1.00 95.94 108 ARG A CA 1
ATOM 846 C C . ARG A 1 108 ? -14.073 8.882 6.811 1.00 95.94 108 ARG A C 1
ATOM 848 O O . ARG A 1 108 ? -14.731 9.914 6.822 1.00 95.94 108 ARG A O 1
ATOM 855 N N . SER A 1 109 ? -14.375 7.843 6.032 1.00 95.50 109 SER A N 1
ATOM 856 C CA . SER A 1 109 ? -15.550 7.794 5.148 1.00 95.50 109 SER A CA 1
ATOM 857 C C . SER A 1 109 ? -16.859 7.391 5.849 1.00 95.50 109 SER A C 1
ATOM 859 O O . SER A 1 109 ? -17.885 7.249 5.193 1.00 95.50 109 SER A O 1
ATOM 861 N N . GLY A 1 110 ? -16.841 7.172 7.170 1.00 96.94 110 GLY A N 1
ATOM 862 C CA . GLY A 1 110 ? -18.015 6.752 7.946 1.00 96.94 110 GLY A CA 1
ATOM 863 C C . GLY A 1 110 ? -18.304 5.245 7.922 1.00 96.94 110 GLY A C 1
ATOM 864 O O . GLY A 1 110 ? -19.207 4.789 8.622 1.00 96.94 110 GLY A O 1
ATOM 865 N N . ARG A 1 111 ? -17.513 4.446 7.196 1.00 97.81 111 ARG A N 1
ATOM 866 C CA . ARG A 1 111 ? -17.631 2.978 7.110 1.00 97.81 111 ARG A CA 1
ATOM 867 C C . ARG A 1 111 ? -16.984 2.308 8.324 1.00 97.81 111 ARG A C 1
ATOM 869 O O . ARG A 1 111 ? -15.940 1.665 8.225 1.00 97.81 111 ARG A O 1
ATOM 876 N N . ARG A 1 112 ? -17.583 2.527 9.500 1.00 97.50 112 ARG A N 1
ATOM 877 C CA . ARG A 1 112 ? -16.999 2.192 10.813 1.00 97.50 112 ARG A CA 1
ATOM 878 C C . ARG A 1 112 ? -16.664 0.710 10.973 1.00 97.50 112 ARG A C 1
ATOM 880 O O . ARG A 1 112 ? -15.521 0.400 11.294 1.00 97.50 112 ARG A O 1
ATOM 887 N N . GLU A 1 113 ? -17.620 -0.179 10.720 1.00 97.88 113 GLU A N 1
ATOM 888 C CA . GLU A 1 113 ? -17.435 -1.628 10.904 1.00 97.88 113 GLU A CA 1
ATOM 889 C C . GLU A 1 113 ? -16.316 -2.183 10.020 1.00 97.88 113 GLU A C 1
ATOM 891 O O . GLU A 1 113 ? -15.402 -2.856 10.493 1.00 97.88 113 GLU A O 1
ATOM 896 N N . GLU A 1 114 ? -16.325 -1.817 8.740 1.00 98.25 114 GLU A N 1
ATOM 897 C CA . GLU A 1 114 ? -15.303 -2.247 7.786 1.00 98.25 114 GLU A CA 1
ATOM 898 C C . GLU A 1 114 ? -13.924 -1.686 8.156 1.00 98.25 114 GLU A C 1
ATOM 900 O O . GLU A 1 114 ? -12.918 -2.394 8.095 1.00 98.25 114 GLU A O 1
ATOM 905 N N . GLY A 1 115 ? -13.872 -0.427 8.607 1.00 98.56 115 GLY A N 1
ATOM 906 C CA . GLY A 1 115 ? -12.640 0.192 9.082 1.00 98.56 115 GLY A CA 1
ATOM 907 C C . GLY A 1 115 ? -12.061 -0.523 10.302 1.00 98.56 115 GLY A C 1
ATOM 908 O O . GLY A 1 115 ? -10.862 -0.808 10.334 1.00 98.56 115 GLY A O 1
ATOM 909 N N . ARG A 1 116 ? -12.906 -0.886 11.277 1.00 98.56 116 ARG A N 1
ATOM 910 C CA . ARG A 1 116 ? -12.494 -1.679 12.447 1.00 98.56 116 ARG A CA 1
ATOM 911 C C . ARG A 1 116 ? -11.993 -3.062 12.040 1.00 98.56 116 ARG A C 1
ATOM 913 O O . ARG A 1 116 ? -10.955 -3.492 12.539 1.00 98.56 116 ARG A O 1
ATOM 920 N N . ALA A 1 117 ? -12.675 -3.735 11.113 1.00 98.56 117 ALA A N 1
ATOM 921 C CA . ALA A 1 117 ? -12.257 -5.042 10.612 1.00 98.56 117 ALA A CA 1
ATOM 922 C C . ALA A 1 117 ? -10.864 -4.987 9.957 1.00 98.56 117 ALA A C 1
ATOM 924 O O . ALA A 1 117 ? -9.998 -5.811 10.265 1.00 98.56 117 ALA A O 1
ATOM 925 N N . ALA A 1 118 ? -10.604 -3.976 9.124 1.00 98.69 118 ALA A N 1
ATOM 926 C CA . ALA A 1 118 ? -9.300 -3.779 8.492 1.00 98.69 118 ALA A CA 1
ATOM 927 C C . ALA A 1 118 ? -8.185 -3.473 9.513 1.00 98.69 118 ALA A C 1
ATOM 929 O O . ALA A 1 118 ? -7.100 -4.051 9.438 1.00 98.69 118 ALA A O 1
ATOM 930 N N . LEU A 1 119 ? -8.454 -2.630 10.518 1.00 98.75 119 LEU A N 1
ATOM 931 C CA . LEU A 1 119 ? -7.509 -2.370 11.613 1.00 98.75 119 LEU A CA 1
ATOM 932 C C . LEU A 1 119 ? -7.256 -3.617 12.481 1.00 98.75 119 LEU A C 1
ATOM 934 O O . LEU A 1 119 ? -6.126 -3.856 12.907 1.00 98.75 119 LEU A O 1
ATOM 938 N N . GLY A 1 120 ? -8.276 -4.447 12.706 1.00 98.62 120 GLY A N 1
ATOM 939 C CA . GLY A 1 120 ? -8.124 -5.747 13.361 1.00 98.62 120 GLY A CA 1
ATOM 940 C C . GLY A 1 120 ? -7.210 -6.682 12.566 1.00 98.62 120 GLY A C 1
ATOM 941 O O . GLY A 1 120 ? -6.309 -7.302 13.134 1.00 98.62 120 GLY A O 1
ATOM 942 N N . ARG A 1 121 ? -7.367 -6.720 11.236 1.00 98.56 121 ARG A N 1
ATOM 943 C CA . ARG A 1 121 ? -6.480 -7.481 10.346 1.00 98.56 121 ARG A CA 1
ATOM 944 C C . ARG A 1 121 ? -5.039 -6.974 10.400 1.00 98.56 121 ARG A C 1
ATOM 946 O O . ARG A 1 121 ? -4.129 -7.796 10.467 1.00 98.56 121 ARG A O 1
ATOM 953 N N . TYR A 1 122 ? -4.828 -5.657 10.438 1.00 98.81 122 TYR A N 1
ATOM 954 C CA . TYR A 1 122 ? -3.500 -5.074 10.638 1.00 98.81 122 TYR A CA 1
ATOM 955 C C . TYR A 1 122 ? -2.840 -5.575 11.929 1.00 98.81 122 TYR A C 1
ATOM 957 O O . TYR A 1 122 ? -1.719 -6.075 11.889 1.00 98.81 122 TYR A O 1
ATOM 965 N N . LEU A 1 123 ? -3.550 -5.513 13.059 1.00 98.62 123 LEU A N 1
ATOM 966 C CA . LEU A 1 123 ? -3.027 -5.976 14.349 1.00 98.62 123 LEU A CA 1
ATOM 967 C C . LEU A 1 123 ? -2.743 -7.481 14.379 1.00 98.62 123 LEU A C 1
ATOM 969 O O . LEU A 1 123 ? -1.827 -7.906 15.078 1.00 98.62 123 LEU A O 1
ATOM 973 N N . ALA A 1 124 ? -3.502 -8.286 13.632 1.00 98.44 124 ALA A N 1
ATOM 974 C CA . ALA A 1 124 ? -3.231 -9.714 13.493 1.00 98.44 124 ALA A CA 1
ATOM 975 C C . ALA A 1 124 ? -1.952 -9.988 12.681 1.00 98.44 124 ALA A C 1
ATOM 977 O O . ALA A 1 124 ? -1.226 -10.931 12.985 1.00 98.44 124 ALA A O 1
ATOM 978 N N . LEU A 1 125 ? -1.672 -9.172 11.659 1.00 98.06 125 LEU A N 1
ATOM 979 C CA . LEU A 1 125 ? -0.477 -9.297 10.818 1.00 98.06 125 LEU A CA 1
ATOM 980 C C . LEU A 1 125 ? 0.780 -8.714 11.479 1.00 98.06 125 LEU A C 1
ATOM 982 O O . LEU A 1 125 ? 1.872 -9.239 11.282 1.00 98.06 125 LEU A O 1
ATOM 986 N N . ALA A 1 126 ? 0.635 -7.638 12.255 1.00 97.94 126 ALA A N 1
ATOM 987 C CA . ALA A 1 126 ? 1.739 -6.912 12.876 1.00 97.94 126 ALA A CA 1
ATOM 988 C C . ALA A 1 126 ? 1.445 -6.580 14.359 1.00 97.94 126 ALA A C 1
ATOM 990 O O . ALA A 1 126 ? 1.334 -5.409 14.737 1.00 97.94 126 ALA A O 1
ATOM 991 N N . PRO A 1 127 ? 1.334 -7.593 15.243 1.00 97.75 127 PRO A N 1
ATOM 992 C CA . PRO A 1 127 ? 0.900 -7.401 16.633 1.00 97.75 127 PRO A CA 1
ATOM 993 C C . PRO A 1 127 ? 1.872 -6.572 17.486 1.00 97.75 127 PRO A C 1
ATOM 995 O O . PRO A 1 127 ? 1.465 -5.983 18.493 1.00 97.75 127 PRO A O 1
ATOM 998 N N . THR A 1 128 ? 3.143 -6.526 17.088 1.00 97.50 128 THR A N 1
ATOM 999 C CA . THR A 1 128 ? 4.227 -5.794 17.757 1.00 97.50 128 THR A CA 1
ATOM 1000 C C . THR A 1 128 ? 4.649 -4.540 16.990 1.00 97.50 128 THR A C 1
ATOM 1002 O O . THR A 1 128 ? 5.723 -4.005 17.258 1.00 97.50 128 THR A O 1
ATOM 1005 N N . ALA A 1 129 ? 3.848 -4.076 16.021 1.00 97.56 129 ALA A N 1
ATOM 1006 C CA . ALA A 1 129 ? 4.138 -2.829 15.324 1.00 97.56 129 ALA A CA 1
ATOM 1007 C C . ALA A 1 129 ? 4.239 -1.659 16.325 1.00 97.56 129 ALA A C 1
ATOM 1009 O O . ALA A 1 129 ? 3.468 -1.627 17.291 1.00 97.56 129 ALA A O 1
ATOM 1010 N N . PRO A 1 130 ? 5.135 -0.677 16.104 1.00 97.75 130 PRO A N 1
ATOM 1011 C CA . PRO A 1 130 ? 5.314 0.448 17.026 1.00 97.75 130 PRO A CA 1
ATOM 1012 C C . PRO A 1 130 ? 4.022 1.224 17.324 1.00 97.75 130 PRO A C 1
ATOM 1014 O O . PRO A 1 130 ? 3.843 1.744 18.422 1.00 97.75 130 PRO A O 1
ATOM 1017 N N . ASP A 1 131 ? 3.098 1.274 16.365 1.00 97.62 131 ASP A N 1
ATOM 1018 C CA . ASP A 1 131 ? 1.812 1.963 16.474 1.00 97.62 131 ASP A CA 1
ATOM 1019 C C . ASP A 1 131 ? 0.640 1.045 16.881 1.00 97.62 131 ASP A C 1
ATOM 1021 O O . ASP A 1 131 ? -0.501 1.502 16.979 1.00 97.62 131 ASP A O 1
ATOM 1025 N N . ALA A 1 132 ? 0.891 -0.235 17.184 1.00 97.88 132 ALA A N 1
ATOM 1026 C CA . ALA A 1 132 ? -0.155 -1.205 17.512 1.00 97.88 132 ALA A CA 1
ATOM 1027 C C . ALA A 1 132 ? -0.997 -0.782 18.729 1.00 97.88 132 ALA A C 1
ATOM 1029 O O . ALA A 1 132 ? -2.209 -0.993 18.749 1.00 97.88 132 ALA A O 1
ATOM 1030 N N . ALA A 1 133 ? -0.387 -0.154 19.741 1.00 97.62 133 ALA A N 1
ATOM 1031 C CA . ALA A 1 133 ? -1.114 0.357 20.906 1.00 97.62 133 ALA A CA 1
ATOM 1032 C C . ALA A 1 133 ? -2.128 1.455 20.526 1.00 97.62 133 ALA A C 1
ATOM 1034 O O . ALA A 1 133 ? -3.264 1.434 20.997 1.00 97.62 133 ALA A O 1
ATOM 1035 N N . MET A 1 134 ? -1.753 2.363 19.619 1.00 97.81 134 MET A N 1
ATOM 1036 C CA . MET A 1 134 ? -2.638 3.417 19.112 1.00 97.81 134 MET A CA 1
ATOM 1037 C C . MET A 1 134 ? -3.792 2.838 18.281 1.00 97.81 134 MET A C 1
ATOM 1039 O O . MET A 1 134 ? -4.939 3.274 18.412 1.00 97.81 134 MET A O 1
ATOM 1043 N N . VAL A 1 135 ? -3.521 1.821 17.459 1.00 98.25 135 VAL A N 1
ATOM 1044 C CA . VAL A 1 135 ? -4.575 1.137 16.695 1.00 98.25 135 VAL A CA 1
ATOM 1045 C C . VAL A 1 135 ? -5.537 0.391 17.626 1.00 98.25 135 VAL A C 1
ATOM 1047 O O . VAL A 1 135 ? -6.748 0.506 17.453 1.00 98.25 135 VAL A O 1
ATOM 1050 N N . ARG A 1 136 ? -5.040 -0.303 18.662 1.00 98.06 136 ARG A N 1
ATOM 1051 C CA . ARG A 1 136 ? -5.900 -0.942 19.680 1.00 98.06 136 ARG A CA 1
ATOM 1052 C C . ARG A 1 136 ? -6.795 0.072 20.383 1.00 98.06 136 ARG A C 1
ATOM 1054 O O . ARG A 1 136 ? -7.979 -0.191 20.548 1.00 98.06 136 ARG A O 1
ATOM 1061 N N . HIS A 1 137 ? -6.253 1.237 20.732 1.00 97.19 137 HIS A N 1
ATOM 1062 C CA . HIS A 1 137 ? -7.042 2.320 21.312 1.00 97.19 137 HIS A CA 1
ATOM 1063 C C . HIS A 1 137 ? -8.131 2.819 20.350 1.00 97.19 137 HIS A C 1
ATOM 1065 O O . HIS A 1 137 ? -9.273 3.006 20.753 1.00 97.19 137 HIS A O 1
ATOM 1071 N N . THR A 1 138 ? -7.817 2.960 19.057 1.00 95.75 138 THR A N 1
ATOM 1072 C CA . THR A 1 138 ? -8.812 3.324 18.028 1.00 95.75 138 THR A CA 1
ATOM 1073 C C . THR A 1 138 ? -9.960 2.306 17.971 1.00 95.75 138 THR A C 1
ATOM 1075 O O . THR A 1 138 ? -11.109 2.683 17.775 1.00 95.75 138 THR A O 1
ATOM 1078 N N . LEU A 1 139 ? -9.661 1.018 18.170 1.00 95.56 139 LEU A N 1
ATOM 1079 C CA . LEU A 1 139 ? -10.644 -0.069 18.195 1.00 95.56 139 LEU A CA 1
ATOM 1080 C C . LEU A 1 139 ? -11.417 -0.203 19.513 1.00 95.56 139 LEU A C 1
ATOM 1082 O O . LEU A 1 139 ? -12.322 -1.033 19.569 1.00 95.56 139 LEU A O 1
ATOM 1086 N N . SER A 1 140 ? -11.079 0.549 20.562 1.00 93.25 140 SER A N 1
ATOM 1087 C CA . SER A 1 140 ? -11.832 0.555 21.826 1.00 93.25 140 SER A CA 1
ATOM 1088 C C . SER A 1 140 ? -12.800 1.730 21.964 1.00 93.25 140 SER A C 1
ATOM 1090 O O . SER A 1 140 ? -13.652 1.692 22.845 1.00 93.25 140 SER A O 1
ATOM 1092 N N . GLN A 1 141 ? -12.657 2.754 21.118 1.00 80.94 141 GLN A N 1
ATOM 1093 C CA . GLN A 1 141 ? -13.590 3.883 21.014 1.00 80.94 141 GLN A CA 1
ATOM 1094 C C . GLN A 1 141 ? -14.788 3.534 20.123 1.00 80.94 141 GLN A C 1
ATOM 1096 O O . GLN A 1 141 ? -15.803 4.255 20.175 1.00 80.94 141 GLN A O 1
#

Foldseek 3Di:
DDDDPVVPPPVPVPPPCVVVVCVVCVVCVLVVLVVVLVVLPLVVSVVVLVVVCVVPDALSSLQSNLSNLVSVPDVCSLVSSLVSLVVNVVHPPHDLVSLQSNLVSCVVVVVPVSSLVSLVSSCVRCVPPPCNVVSVVVNVD

Radius of gyration: 20.96 Å; chains: 1; bounding box: 52×38×72 Å

pLDDT: mean 91.97, std 14.56, range [42.28, 98.88]

=== Feature glossary ===
Annotated list of the representations used here:

Nearest PDB structures. The Foldseek neighbor list gives the closest experimentally determined structures in the PDB, ranked by structural alignment. TM-score near 1 means near-identical fold; near 0.3 means only rough topology match. This is how one finds what a novel AlphaFold prediction most resembles in the solved-structure universe.

Foldseek 3Di. Foldseek's 3Di representation compresses backbone geometry into a per-residue letter drawn from a learned twenty-state alphabet. It captures the tertiary interaction pattern around each residue — which residues are packed against it in space, regardless of where they are in sequence.

Radius of gyration, Cα contacts, bounding box. Radius of gyration (Rg) is the root-mean-square distance of Cα atoms from their centroid — a single number for overall size and compactness. A globular domain of N residues has Rg ≈ 2.2·N^0.38 Å; an extended or disordered chain has a much larger Rg. The Cα contact count is the number of residue pairs whose Cα atoms are within 8 Å and are more than four positions apart in sequence — a standard proxy for tertiary packing density. The bounding box is the smallest axis-aligned box enclosing all Cα atoms.

InterPro / GO / CATH / organism. The annotation block draws on four external resources. InterPro: which protein families and domains the sequence belongs to. GO: standardized terms for what the protein does, what process it participates in, and where in the cell it acts. CATH: which structural fold it has in the CATH hierarchy. Organism: the species of origin.

mmCIF coordinates. The mmCIF block holds the 3D Cartesian coordinates of each backbone atom (N, Cα, C, O) in ångströms. mmCIF is the PDB's canonical archive format — a tagged-loop text representation of the atomic model.

pLDDT. pLDDT is the predicted lDDT-Cα score: AlphaFold's confidence that the local environment of each residue (all inter-atomic distances within 15 Å) is correctly placed. It is a per-residue number between 0 and 100, with higher meaning more reliable.

Backbone torsions (φ/ψ). φ (phi) and ψ (psi) are the two rotatable backbone dihedrals per residue: φ is the C(i-1)–N–Cα–C torsion, ψ is the N–Cα–C–N(i+1) torsion, both in degrees on (−180°, 180°]. α-helical residues cluster near (−60°, −45°); β-strand residues near (−120°, +130°). A Ramachandran plot is simply a scatter of (φ, ψ) for every residue.

B-factor. For experimental (PDB) structures, the B-factor (temperature factor) quantifies the positional spread of each atom in the crystal — a combination of thermal vibration and static disorder — in units of Å². High B-factors mark flexible loops or poorly resolved regions; low B-factors mark the rigid, well-ordered core.

Secondary structure (3-state, P-SEA). SS3 is a coarse helix/strand/coil call (letters a/b/c) made by the P-SEA algorithm from inter-Cα distances and dihedrals. It is less detailed than DSSP but needs only Cα positions.

Predicted aligned error. Predicted aligned error is AlphaFold's pairwise confidence. Unlike pLDDT (per-residue), PAE is per-residue-pair and captures whether two parts of the structure are correctly placed relative to each other. Units are ångströms of expected positional error.

Solvent-accessible surface area. Solvent-accessible surface area (SASA) is the area in Å² traced out by the centre of a 1.4 Å probe sphere (a water molecule) rolled over the protein's van der Waals surface (Shrake–Rupley / Lee–Richards construction). Buried residues have near-zero SASA; fully exposed residues can exceed 200 Å². The total SASA scales roughly with the number of surface residues.

Secondary structure (8-state, DSSP). The SS8 string is DSSP's per-residue secondary-structure call. α-helix (H) means an i→i+4 H-bond ladder; β-strand (E) means the residue participates in a β-sheet; 3₁₀ (G) and π (I) are tighter and wider helices; T/S are turns/bends; '-' is loop.

Rendered structure images. Structure images are PyMOL renders from six orthogonal camera directions. Cartoon representation draws helices as coils and strands as arrows; sticks shows the backbone as bonds; surface shows the solvent-excluded envelope. Rainbow coloring maps sequence position to hue (blue→red, N→C); chain coloring assigns a distinct color per polypeptide.

Sequence. The amino-acid sequence is the protein's primary structure: the linear order of residues from the N-terminus to the C-terminus, written in one-letter code. Everything else here — the 3D coordinates, the secondary structure, the domain annotations — is ultimately a consequence of this string.

Contact-map, Ramachandran, and PAE plots. Three diagnostic plots accompany the record. The Cα contact map visualizes the tertiary structure as a 2D adjacency matrix (8 Å cutoff, sequence-local contacts suppressed). The Ramachandran plot shows the distribution of backbone (φ, ψ) torsions, with points in the α and β basins reflecting secondary structure content. The PAE plot shows AlphaFold's inter-residue confidence as a color matrix.